Protein AF-A0A6J0JK96-F1 (afdb_monomer_lite)

pLDDT: mean 81.34, std 13.62, range [42.09, 96.81]

Secondary structure (DSSP, 8-state):
-HHHHHHHHHHHHHHHHHGGGS-TTTT--HHHHHSPPPPHHHHH--GGG----SSHHHHHHHHHHHHHHHHHHHHHHHHHHHHHHHTT-HHHHHHHHHHS-HHHHHHHHHHHHTHHHH-HHHHHHHHHHHHS--

Organism: Raphanus sativus (NCBI:txid3726)

Sequence (134 aa):
MQNSEKRTVSSRARILLSLLKANPFRKLTTDDVNANPPPFSVFCGGTEIYSFPASESDATERIQENVRHFIGNYISVFVVFFLISLYKQPIAFLTLLASFPVKDYLDHSITKRGLDQAYPFIRRLLFFISKAGW

Foldseek 3Di:
DVVVVVVVVVQLVVLVVLVVVADLQPLADPVLQVDDADDVVVVVPDPVPDDRAPHSVSSNVVSNVNCSRHVNVVVVVVVVVVVVVCPVPVPVVVVVCVPPVVVVVVVVVCVVVVVCVVDVVVVVVSVVSVVPDD

Radius of gyration: 23.84 Å; chains: 1; bounding box: 68×34×48 Å

Structure (mmCIF, N/CA/C/O backbone):
data_AF-A0A6J0JK96-F1
#
_entry.id   AF-A0A6J0JK96-F1
#
loop_
_atom_site.group_PDB
_atom_site.id
_atom_site.type_symbol
_atom_site.label_atom_id
_atom_site.label_alt_id
_atom_site.label_comp_id
_atom_site.label_asym_id
_atom_site.label_entity_id
_atom_site.label_seq_id
_atom_site.pdbx_PDB_ins_code
_atom_site.Cartn_x
_atom_site.Cartn_y
_atom_site.Cartn_z
_atom_site.occupancy
_atom_site.B_iso_or_equiv
_atom_site.auth_seq_id
_atom_site.auth_comp_id
_atom_site.auth_asym_id
_atom_site.auth_atom_id
_atom_site.pdbx_PDB_model_num
ATOM 1 N N . MET A 1 1 ? 31.748 -17.182 -18.612 1.00 59.16 1 MET A N 1
ATOM 2 C CA . MET A 1 1 ? 30.372 -17.164 -18.057 1.00 59.16 1 MET A CA 1
ATOM 3 C C . MET A 1 1 ? 30.260 -16.396 -16.738 1.00 59.16 1 MET A C 1
ATOM 5 O O . MET A 1 1 ? 29.492 -15.446 -16.690 1.00 59.16 1 MET A O 1
ATOM 9 N N . GLN A 1 2 ? 31.083 -16.682 -15.723 1.00 61.56 2 GLN A N 1
ATOM 10 C CA . GLN A 1 2 ? 30.997 -16.075 -14.378 1.00 61.56 2 GLN A CA 1
ATOM 11 C C . GLN A 1 2 ? 31.043 -14.526 -14.317 1.00 61.56 2 GLN A C 1
ATOM 13 O O . GLN A 1 2 ? 30.455 -13.914 -13.431 1.00 61.56 2 GLN A O 1
ATOM 18 N N . ASN A 1 3 ? 31.725 -13.864 -15.261 1.00 63.28 3 ASN A N 1
ATOM 19 C CA . ASN A 1 3 ? 31.822 -12.396 -15.302 1.00 63.28 3 ASN A CA 1
ATOM 20 C C . ASN A 1 3 ? 30.559 -11.711 -15.876 1.00 63.28 3 ASN A C 1
ATOM 22 O O . ASN A 1 3 ? 30.319 -10.542 -15.602 1.00 63.28 3 ASN A O 1
ATOM 26 N N . SER A 1 4 ? 29.745 -12.418 -16.670 1.00 64.12 4 SER A N 1
ATOM 27 C CA . SER A 1 4 ? 28.484 -11.886 -17.217 1.00 64.12 4 SER A CA 1
ATOM 28 C C . SER A 1 4 ? 27.376 -11.937 -16.163 1.00 64.12 4 SER A C 1
ATOM 30 O O . SER A 1 4 ? 26.713 -10.935 -15.915 1.00 64.12 4 SER A O 1
ATOM 32 N N . GLU A 1 5 ? 27.285 -13.051 -15.442 1.00 68.75 5 GLU A N 1
ATOM 33 C CA . GLU A 1 5 ? 26.323 -13.265 -14.358 1.00 68.75 5 GLU A CA 1
ATOM 34 C C . GLU A 1 5 ? 26.492 -12.255 -13.210 1.00 68.75 5 GLU A C 1
ATOM 36 O O . GLU A 1 5 ? 25.524 -11.634 -12.770 1.00 68.75 5 GLU A O 1
ATOM 41 N N . LYS A 1 6 ? 27.740 -11.983 -12.796 1.00 66.31 6 LYS A N 1
ATOM 42 C CA . LYS A 1 6 ? 28.049 -10.950 -11.789 1.00 66.31 6 LYS A CA 1
ATOM 43 C C . LYS A 1 6 ? 27.593 -9.548 -12.215 1.00 66.31 6 LYS A C 1
ATOM 45 O O . LYS A 1 6 ? 27.097 -8.789 -11.382 1.00 66.31 6 LYS A O 1
ATOM 50 N N . ARG A 1 7 ? 27.726 -9.198 -13.502 1.00 67.94 7 ARG A N 1
ATOM 51 C CA . ARG A 1 7 ? 27.251 -7.907 -14.036 1.00 67.94 7 ARG A CA 1
ATOM 52 C C . ARG A 1 7 ? 25.726 -7.827 -14.012 1.00 67.94 7 ARG A C 1
ATOM 54 O O . ARG A 1 7 ? 25.190 -6.796 -13.614 1.00 67.94 7 ARG A O 1
ATOM 61 N N . THR A 1 8 ? 25.035 -8.915 -14.351 1.00 81.38 8 THR A N 1
ATOM 62 C CA . THR A 1 8 ? 23.569 -8.987 -14.301 1.00 81.38 8 THR A CA 1
ATOM 63 C C . THR A 1 8 ? 23.051 -8.834 -12.873 1.00 81.38 8 THR A C 1
ATOM 65 O O . THR A 1 8 ? 22.189 -7.991 -12.635 1.00 81.38 8 THR A O 1
ATOM 68 N N . VAL A 1 9 ? 23.615 -9.550 -11.896 1.00 84.88 9 VAL A N 1
ATOM 69 C CA . VAL A 1 9 ? 23.212 -9.420 -10.483 1.00 84.88 9 VAL A CA 1
ATOM 70 C C . VAL A 1 9 ? 23.442 -7.999 -9.966 1.00 84.88 9 VAL A C 1
ATOM 72 O O . VAL A 1 9 ? 22.540 -7.412 -9.373 1.00 84.88 9 VAL A O 1
ATOM 75 N N . SER A 1 10 ? 24.606 -7.406 -10.252 1.00 87.50 10 SER A N 1
ATOM 76 C CA . SER A 1 10 ? 24.903 -6.021 -9.864 1.00 87.50 10 SER A CA 1
ATOM 77 C C . SER A 1 10 ? 23.921 -5.021 -10.487 1.00 87.50 10 SER A C 1
ATOM 79 O O . SER A 1 10 ? 23.449 -4.119 -9.798 1.00 87.50 10 SER A O 1
ATOM 81 N N . SER A 1 11 ? 23.557 -5.201 -11.762 1.00 88.50 11 SER A N 1
ATOM 82 C CA . SER A 1 11 ? 22.576 -4.338 -12.432 1.00 88.50 11 SER A CA 1
ATOM 83 C C . SER A 1 11 ? 21.173 -4.463 -11.832 1.00 88.50 11 SER A C 1
ATOM 85 O O . SER A 1 11 ? 20.541 -3.452 -11.543 1.00 88.50 11 SER A O 1
ATOM 87 N N . ARG A 1 12 ? 20.716 -5.687 -11.540 1.00 92.00 12 ARG A N 1
ATOM 88 C CA . ARG A 1 12 ? 19.419 -5.928 -10.895 1.00 92.00 12 ARG A CA 1
ATOM 89 C C . ARG A 1 12 ? 19.374 -5.351 -9.485 1.00 92.00 12 ARG A C 1
ATOM 91 O O . ARG A 1 12 ? 18.377 -4.748 -9.111 1.00 92.00 12 ARG A O 1
ATOM 98 N N . ALA A 1 13 ? 20.462 -5.478 -8.727 1.00 93.12 13 ALA A N 1
ATOM 99 C CA . ALA A 1 13 ? 20.574 -4.885 -7.399 1.00 93.12 13 ALA A CA 1
ATOM 100 C C . ALA A 1 13 ? 20.489 -3.351 -7.445 1.00 93.12 13 ALA A C 1
ATOM 102 O O . ALA A 1 13 ? 19.816 -2.762 -6.605 1.00 93.12 13 ALA A O 1
ATOM 103 N N . ARG A 1 14 ? 21.110 -2.701 -8.442 1.00 93.06 14 ARG A N 1
ATOM 104 C CA . ARG A 1 14 ? 20.970 -1.248 -8.649 1.00 93.06 14 ARG A CA 1
ATOM 105 C C . ARG A 1 14 ? 19.531 -0.850 -8.954 1.00 93.06 14 ARG A C 1
ATOM 107 O O . ARG A 1 14 ? 19.040 0.084 -8.332 1.00 93.06 14 ARG A O 1
ATOM 114 N N . ILE A 1 15 ? 18.849 -1.607 -9.816 1.00 95.06 15 ILE A N 1
ATOM 115 C CA . ILE A 1 15 ? 17.429 -1.387 -10.119 1.00 95.06 15 ILE A CA 1
ATOM 116 C C . ILE A 1 15 ? 16.563 -1.523 -8.864 1.00 95.06 15 ILE A C 1
ATOM 118 O O . ILE A 1 15 ? 15.698 -0.695 -8.628 1.00 95.06 15 ILE A O 1
ATOM 122 N N . LEU A 1 16 ? 16.803 -2.526 -8.019 1.00 92.44 16 LEU A N 1
ATOM 123 C CA . LEU A 1 16 ? 16.061 -2.652 -6.761 1.00 92.44 16 LEU A CA 1
ATOM 124 C C . LEU A 1 16 ? 16.380 -1.507 -5.791 1.00 92.44 16 LEU A C 1
ATOM 126 O O . LEU A 1 16 ? 15.486 -0.986 -5.130 1.00 92.44 16 LEU A O 1
ATOM 130 N N . LEU A 1 17 ? 17.643 -1.085 -5.723 1.00 93.12 17 LEU A N 1
ATOM 131 C CA . LEU A 1 17 ? 18.073 -0.000 -4.847 1.00 93.12 17 LEU A CA 1
ATOM 132 C C . LEU A 1 17 ? 17.513 1.360 -5.287 1.00 93.12 17 LEU A C 1
ATOM 134 O O . LEU A 1 17 ? 17.218 2.199 -4.434 1.00 93.12 17 LEU A O 1
ATOM 138 N N . SER A 1 18 ? 17.330 1.586 -6.592 1.00 92.12 18 SER A N 1
ATOM 139 C CA . SER A 1 18 ? 16.743 2.827 -7.109 1.00 92.12 18 SER A CA 1
ATOM 140 C C . SER A 1 18 ? 15.301 3.019 -6.631 1.00 92.12 18 SER A C 1
ATOM 142 O O . SER A 1 18 ? 14.872 4.156 -6.433 1.00 92.12 18 SER A O 1
ATOM 144 N N . LEU A 1 19 ? 14.578 1.927 -6.352 1.00 93.00 19 LEU A N 1
ATOM 145 C CA . LEU A 1 19 ? 13.209 1.968 -5.833 1.00 93.00 19 LEU A CA 1
ATOM 146 C C . LEU A 1 19 ? 13.112 2.603 -4.445 1.00 93.00 19 LEU A C 1
ATOM 148 O O . LEU A 1 19 ? 12.090 3.205 -4.139 1.00 93.00 19 LEU A O 1
ATOM 152 N N . LEU A 1 20 ? 14.173 2.551 -3.630 1.00 91.44 20 LEU A N 1
ATOM 153 C CA . LEU A 1 20 ? 14.185 3.224 -2.323 1.00 91.44 20 LEU A CA 1
ATOM 154 C C . LEU A 1 20 ? 14.107 4.752 -2.446 1.00 91.44 20 LEU A C 1
ATOM 156 O O . LEU A 1 20 ? 13.706 5.426 -1.503 1.00 91.44 20 LEU A O 1
ATOM 160 N N . LYS A 1 21 ? 14.511 5.304 -3.595 1.00 91.44 21 LYS A N 1
ATOM 161 C CA . LYS A 1 21 ? 14.428 6.741 -3.894 1.00 91.44 21 LYS A CA 1
ATOM 162 C C . LYS A 1 21 ? 13.166 7.102 -4.677 1.00 91.44 21 LYS A C 1
ATOM 164 O O . LYS A 1 21 ? 12.862 8.284 -4.830 1.00 91.44 21 LYS A O 1
ATOM 169 N N . ALA A 1 22 ? 12.457 6.111 -5.210 1.00 91.38 22 ALA A N 1
ATOM 170 C CA . ALA A 1 22 ? 11.252 6.333 -5.986 1.00 91.38 22 ALA A CA 1
ATOM 171 C C . ALA A 1 22 ? 10.082 6.678 -5.057 1.00 91.38 22 ALA A C 1
ATOM 173 O O . ALA A 1 22 ? 9.871 6.022 -4.043 1.00 91.38 22 ALA A O 1
ATOM 174 N N . ASN A 1 23 ? 9.283 7.682 -5.429 1.00 93.69 23 ASN A N 1
ATOM 175 C CA . ASN A 1 23 ? 7.991 7.911 -4.787 1.00 93.69 23 ASN A CA 1
ATOM 176 C C . ASN A 1 23 ? 6.941 6.985 -5.435 1.00 93.69 23 ASN A C 1
ATOM 178 O O . ASN A 1 23 ? 6.584 7.221 -6.600 1.00 93.69 23 ASN A O 1
ATOM 182 N N . PRO A 1 24 ? 6.432 5.964 -4.720 1.00 93.25 24 PRO A N 1
ATOM 183 C CA . PRO A 1 24 ? 5.459 5.023 -5.266 1.00 93.25 24 PRO A CA 1
ATOM 184 C C . PRO A 1 24 ? 4.069 5.648 -5.460 1.00 93.25 24 PRO A C 1
ATOM 186 O O . PRO A 1 24 ? 3.299 5.178 -6.288 1.00 93.25 24 PRO A O 1
ATOM 189 N N . PHE A 1 25 ? 3.758 6.743 -4.762 1.00 94.81 25 PHE A N 1
ATOM 190 C CA . PHE A 1 25 ? 2.445 7.397 -4.791 1.00 94.81 25 PHE A CA 1
ATOM 191 C C . PHE A 1 25 ? 2.355 8.537 -5.809 1.00 94.81 25 PHE A C 1
ATOM 193 O O . PHE A 1 25 ? 1.352 9.236 -5.871 1.00 94.81 25 PHE A O 1
ATOM 200 N N . ARG A 1 26 ? 3.396 8.754 -6.623 1.00 94.44 26 ARG A N 1
ATOM 201 C CA . ARG A 1 26 ? 3.484 9.919 -7.518 1.00 94.44 26 ARG A CA 1
ATOM 202 C C . ARG A 1 26 ? 2.327 10.027 -8.521 1.00 94.44 26 ARG A C 1
ATOM 204 O O . ARG A 1 26 ? 1.968 11.141 -8.883 1.00 94.44 26 ARG A O 1
ATOM 211 N N . LYS A 1 27 ? 1.792 8.895 -8.994 1.00 93.12 27 LYS A N 1
ATOM 212 C CA . LYS A 1 27 ? 0.664 8.832 -9.944 1.00 93.12 27 LYS A CA 1
ATOM 213 C C . LYS A 1 27 ? -0.697 8.645 -9.252 1.00 93.12 27 LYS A C 1
ATOM 215 O O . LYS A 1 27 ? -1.698 8.525 -9.945 1.00 93.12 27 LYS A O 1
ATOM 220 N N . LEU A 1 28 ? -0.732 8.563 -7.920 1.00 94.88 28 LEU A N 1
ATOM 221 C CA . LEU A 1 28 ? -1.952 8.253 -7.182 1.00 94.88 28 LEU A CA 1
ATOM 222 C C . LEU A 1 28 ? -2.856 9.487 -7.101 1.00 94.88 28 LEU A C 1
ATOM 224 O O . LEU A 1 28 ? -2.420 10.549 -6.655 1.00 94.88 28 LEU A O 1
ATOM 228 N N . THR A 1 29 ? -4.115 9.329 -7.497 1.00 94.62 29 THR A N 1
ATOM 229 C CA . THR A 1 29 ? -5.143 10.372 -7.406 1.00 94.62 29 THR A CA 1
ATOM 230 C C . THR A 1 29 ? -6.233 9.990 -6.406 1.00 94.62 29 THR A C 1
ATOM 232 O O . THR A 1 29 ? -6.322 8.848 -5.955 1.00 94.62 29 THR A O 1
ATOM 235 N N . THR A 1 30 ? -7.091 10.947 -6.048 1.00 94.00 30 THR A N 1
ATOM 236 C CA . THR A 1 30 ? -8.264 10.686 -5.199 1.00 94.00 30 THR A CA 1
ATOM 237 C C . THR A 1 30 ? -9.278 9.770 -5.875 1.00 94.00 30 THR A C 1
ATOM 239 O O . THR A 1 30 ? -9.945 8.997 -5.193 1.00 94.00 30 THR A O 1
ATOM 242 N N . ASP A 1 31 ? -9.373 9.819 -7.202 1.00 95.75 31 ASP A N 1
ATOM 243 C CA . ASP A 1 31 ? -10.299 8.979 -7.960 1.00 95.75 31 ASP A CA 1
ATOM 244 C C . ASP A 1 31 ? -9.880 7.508 -7.893 1.00 95.75 31 ASP A C 1
ATOM 246 O O . ASP A 1 31 ? -10.729 6.639 -7.713 1.00 95.75 31 ASP A O 1
ATOM 250 N N . ASP A 1 32 ? -8.572 7.230 -7.921 1.00 93.75 32 ASP A N 1
ATOM 251 C CA . ASP A 1 32 ? -8.039 5.870 -7.763 1.00 93.75 32 ASP A CA 1
ATOM 252 C C . ASP A 1 32 ? -8.348 5.287 -6.373 1.00 93.75 32 ASP A C 1
ATOM 254 O O . ASP A 1 32 ? -8.604 4.092 -6.240 1.00 93.75 32 ASP A O 1
ATOM 258 N N . VAL A 1 33 ? -8.347 6.125 -5.329 1.00 92.25 33 VAL A N 1
ATOM 259 C CA . VAL A 1 33 ? -8.672 5.707 -3.952 1.00 92.25 33 VAL A CA 1
ATOM 260 C C . VAL A 1 33 ? -10.165 5.412 -3.793 1.00 92.25 33 VAL A C 1
ATOM 262 O O . VAL A 1 33 ? -10.533 4.507 -3.047 1.00 92.25 33 VAL A O 1
ATOM 265 N N . ASN A 1 34 ? -11.017 6.160 -4.496 1.00 92.94 34 ASN A N 1
ATOM 266 C CA . ASN A 1 34 ? -12.470 5.986 -4.463 1.00 92.94 34 ASN A CA 1
ATOM 267 C C . ASN A 1 34 ? -12.976 4.915 -5.443 1.00 92.94 34 ASN A C 1
ATOM 269 O O . ASN A 1 34 ? -14.153 4.549 -5.401 1.00 92.94 34 ASN A O 1
ATOM 273 N N . ALA A 1 35 ? -12.118 4.424 -6.338 1.00 92.56 35 ALA A N 1
ATOM 274 C CA . ALA A 1 35 ? -12.463 3.378 -7.283 1.00 92.56 35 ALA A CA 1
ATOM 275 C C . ALA A 1 35 ? -12.672 2.027 -6.581 1.00 92.56 35 ALA A C 1
ATOM 277 O O . ALA A 1 35 ? -12.054 1.714 -5.561 1.00 92.56 35 ALA A O 1
ATOM 278 N N . ASN A 1 36 ? -13.524 1.183 -7.169 1.00 93.75 36 ASN A N 1
ATOM 279 C CA . ASN A 1 36 ? -13.682 -0.188 -6.695 1.00 93.75 36 ASN A CA 1
ATOM 280 C C . ASN A 1 36 ? -12.370 -0.962 -6.910 1.00 93.75 36 ASN A C 1
ATOM 282 O O . ASN A 1 36 ? -11.885 -1.007 -8.046 1.00 93.75 36 ASN A O 1
ATOM 286 N N . PRO A 1 37 ? -11.801 -1.590 -5.865 1.00 93.44 37 PRO A N 1
ATOM 287 C CA . PRO A 1 37 ? -10.561 -2.331 -6.013 1.00 93.44 37 PRO A CA 1
ATOM 288 C C . PRO A 1 37 ? -10.759 -3.548 -6.929 1.00 93.44 37 PRO A C 1
ATOM 290 O O . PRO A 1 37 ? -11.819 -4.184 -6.892 1.00 93.44 37 PRO A O 1
ATOM 293 N N . PRO A 1 38 ? -9.734 -3.926 -7.717 1.00 94.00 38 PRO A N 1
ATOM 294 C CA . PRO A 1 38 ? -9.741 -5.191 -8.440 1.00 94.00 38 PRO A CA 1
ATOM 295 C C . PRO A 1 38 ? -9.957 -6.382 -7.492 1.00 94.00 38 PRO A C 1
ATOM 297 O O . PRO A 1 38 ? -9.576 -6.290 -6.318 1.00 94.00 38 PRO A O 1
ATOM 300 N N . PRO A 1 39 ? -10.494 -7.518 -7.981 1.00 94.81 39 PRO A N 1
ATOM 301 C CA . PRO A 1 39 ? -10.683 -8.713 -7.166 1.00 94.81 39 PRO A CA 1
ATOM 302 C C . PRO A 1 39 ? -9.397 -9.140 -6.454 1.00 94.81 39 PRO A C 1
ATOM 304 O O . PRO A 1 39 ? -8.316 -9.144 -7.045 1.00 94.81 39 PRO A O 1
ATOM 307 N N . PHE A 1 40 ? -9.523 -9.577 -5.200 1.00 92.81 40 PHE A N 1
ATOM 308 C CA . PHE A 1 40 ? -8.368 -9.944 -4.378 1.00 92.81 40 PHE A CA 1
ATOM 309 C C . PHE A 1 40 ? -7.539 -11.092 -4.982 1.00 92.81 40 PHE A C 1
ATOM 311 O O . PHE A 1 40 ? -6.322 -11.122 -4.834 1.00 92.81 40 PHE A O 1
ATOM 318 N N . SER A 1 41 ? -8.170 -11.999 -5.737 1.00 91.44 41 SER A N 1
ATOM 319 C CA . SER A 1 41 ? -7.475 -13.063 -6.473 1.00 91.44 41 SER A CA 1
ATOM 320 C C . SER A 1 41 ? -6.491 -12.524 -7.515 1.00 91.44 41 SER A C 1
ATOM 322 O O . SER A 1 41 ? -5.430 -13.105 -7.708 1.00 91.44 41 SER A O 1
ATOM 324 N N . VAL A 1 42 ? -6.816 -11.399 -8.158 1.00 91.50 42 VAL A N 1
ATOM 325 C CA . VAL A 1 42 ? -5.930 -10.722 -9.117 1.00 91.50 42 VAL A CA 1
ATOM 326 C C . VAL A 1 42 ? -4.801 -10.004 -8.379 1.00 91.50 42 VAL A C 1
ATOM 328 O O . VAL A 1 42 ? -3.665 -10.023 -8.839 1.00 91.50 42 VAL A O 1
ATOM 331 N N . PHE A 1 43 ? -5.095 -9.424 -7.212 1.00 92.19 43 PHE A N 1
ATOM 332 C CA . PHE A 1 43 ? -4.100 -8.764 -6.363 1.00 92.19 43 PHE A CA 1
ATOM 333 C C . PHE A 1 43 ? -3.045 -9.733 -5.809 1.00 92.19 43 PHE A C 1
ATOM 335 O O . PHE A 1 43 ? -1.864 -9.395 -5.769 1.00 92.19 43 PHE A O 1
ATOM 342 N N . CYS A 1 44 ? -3.445 -10.948 -5.417 1.00 88.56 44 CYS A N 1
ATOM 343 C CA . CYS A 1 44 ? -2.499 -11.995 -5.021 1.00 88.56 44 CYS A CA 1
ATOM 344 C C . CYS A 1 44 ? -1.581 -12.425 -6.175 1.00 88.56 44 CYS A C 1
ATOM 346 O O . CYS A 1 44 ? -0.446 -12.830 -5.923 1.00 88.56 44 CYS A O 1
ATOM 348 N N . GLY A 1 45 ? -2.057 -12.290 -7.416 1.00 85.38 45 GLY A N 1
ATOM 349 C CA . GLY A 1 45 ? -1.295 -12.559 -8.628 1.00 85.38 45 GLY A CA 1
ATOM 350 C C . GLY A 1 45 ? -0.810 -14.006 -8.751 1.00 85.38 45 GLY A C 1
ATOM 351 O O . GLY A 1 45 ? -1.245 -14.906 -8.032 1.00 85.38 45 GLY A O 1
ATOM 352 N N . GLY A 1 46 ? 0.120 -14.203 -9.682 1.00 78.62 46 GLY A N 1
ATOM 353 C CA . GLY A 1 46 ? 0.826 -15.459 -9.914 1.00 78.62 46 GLY A CA 1
ATOM 354 C C . GLY A 1 46 ? 2.261 -15.197 -10.374 1.00 78.62 46 GLY A C 1
ATOM 355 O O . GLY A 1 46 ? 2.616 -14.080 -10.760 1.00 78.62 46 GLY A O 1
ATOM 356 N N . THR A 1 47 ? 3.133 -16.198 -10.286 1.00 79.69 47 THR A N 1
ATOM 357 C CA . THR A 1 47 ? 4.548 -16.038 -10.671 1.00 79.69 47 THR A CA 1
ATOM 358 C C . THR A 1 47 ? 4.733 -16.007 -12.187 1.00 79.69 47 THR A C 1
ATOM 360 O O . THR A 1 47 ? 5.712 -15.453 -12.682 1.00 79.69 47 THR A O 1
ATOM 363 N N . GLU A 1 48 ? 3.767 -16.543 -12.926 1.00 83.50 48 GLU A N 1
ATOM 364 C CA . GLU A 1 48 ? 3.731 -16.634 -14.381 1.00 83.50 48 GLU A CA 1
ATOM 365 C C . GLU A 1 48 ? 3.548 -15.283 -15.088 1.00 83.50 48 GLU A C 1
ATOM 367 O O . GLU A 1 48 ? 3.971 -15.130 -16.231 1.00 83.50 48 GLU A O 1
ATOM 372 N N . ILE A 1 49 ? 2.974 -14.286 -14.407 1.00 80.75 49 ILE A N 1
ATOM 373 C CA . ILE A 1 49 ? 2.799 -12.921 -14.933 1.00 80.75 49 ILE A CA 1
ATOM 374 C C . ILE A 1 49 ? 3.973 -11.993 -14.587 1.00 80.75 49 ILE A C 1
ATOM 376 O O . ILE A 1 49 ? 4.014 -10.838 -15.018 1.00 80.75 49 ILE A O 1
ATOM 380 N N . TYR A 1 50 ? 4.944 -12.474 -13.807 1.00 84.25 50 TYR A N 1
ATOM 381 C CA . TYR A 1 50 ? 6.056 -11.652 -13.356 1.00 84.25 50 TYR A CA 1
ATOM 382 C C . TYR A 1 50 ? 7.137 -11.511 -14.433 1.00 84.25 50 TYR A C 1
ATOM 384 O O . TYR A 1 50 ? 7.667 -12.489 -14.959 1.00 84.25 50 TYR A O 1
ATOM 392 N N . SER A 1 51 ? 7.552 -10.271 -14.691 1.00 90.31 51 SER A N 1
ATOM 393 C CA . SER A 1 51 ? 8.758 -9.966 -15.462 1.00 90.31 51 SER A CA 1
ATOM 394 C C . SER A 1 51 ? 9.642 -8.990 -14.692 1.00 90.31 51 SER A C 1
ATOM 396 O O . SER A 1 51 ? 9.155 -8.028 -14.094 1.00 90.31 51 SER A O 1
ATOM 398 N N . PHE A 1 52 ? 10.956 -9.228 -14.705 1.00 91.62 52 PHE A N 1
ATOM 399 C CA . PHE A 1 52 ? 11.904 -8.322 -14.060 1.00 91.62 52 PHE A CA 1
ATOM 400 C C . PHE A 1 52 ? 12.044 -7.029 -14.890 1.00 91.62 52 PHE A C 1
ATOM 402 O O . PHE A 1 52 ? 12.145 -7.126 -16.116 1.00 91.62 52 PHE A O 1
ATOM 409 N N . PRO A 1 53 ? 12.063 -5.839 -14.263 1.00 92.81 53 PRO A N 1
ATOM 410 C CA . PRO A 1 53 ? 12.168 -4.566 -14.975 1.00 92.81 53 PRO A CA 1
ATOM 411 C C . PRO A 1 53 ? 13.472 -4.430 -15.768 1.00 92.81 53 PRO A C 1
ATOM 413 O O . PRO A 1 53 ? 14.539 -4.864 -15.328 1.00 92.81 53 PRO A O 1
ATOM 416 N N . ALA A 1 54 ? 13.391 -3.785 -16.931 1.00 92.25 54 ALA A N 1
ATOM 417 C CA . ALA A 1 54 ? 14.531 -3.592 -17.826 1.00 92.25 54 ALA A CA 1
ATOM 418 C C . ALA A 1 54 ? 15.470 -2.460 -17.369 1.00 92.25 54 ALA A C 1
ATOM 420 O O . ALA A 1 54 ? 16.658 -2.470 -17.693 1.00 92.25 54 ALA A O 1
ATOM 421 N N . SER A 1 55 ? 14.952 -1.488 -16.614 1.00 93.75 55 SER A N 1
ATOM 422 C CA . SER A 1 55 ? 15.693 -0.318 -16.135 1.00 93.75 55 SER A CA 1
ATOM 423 C C . SER A 1 55 ? 15.140 0.215 -14.808 1.00 93.75 55 SER A C 1
ATOM 425 O O . SER A 1 55 ? 14.071 -0.186 -14.348 1.00 93.75 55 SER A O 1
ATOM 427 N N . GLU A 1 56 ? 15.859 1.160 -14.197 1.00 93.88 56 GLU A N 1
ATOM 428 C CA . GLU A 1 56 ? 15.419 1.871 -12.985 1.00 93.88 56 GLU A CA 1
ATOM 429 C C . GLU A 1 56 ? 14.124 2.674 -13.213 1.00 93.88 56 GLU A C 1
ATOM 431 O O . GLU A 1 56 ? 13.250 2.726 -12.341 1.00 93.88 56 GLU A O 1
ATOM 436 N N . SER A 1 57 ? 13.982 3.285 -14.397 1.00 93.69 57 SER A N 1
ATOM 437 C CA . SER A 1 57 ? 12.786 4.044 -14.777 1.00 93.69 57 SER A CA 1
ATOM 438 C C . SER A 1 57 ? 11.581 3.128 -14.989 1.00 93.69 57 SER A C 1
ATOM 440 O O . SER A 1 57 ? 10.512 3.420 -14.462 1.00 93.69 57 SER A O 1
ATOM 442 N N . ASP A 1 58 ? 11.775 1.995 -15.672 1.00 94.88 58 ASP A N 1
ATOM 443 C CA . ASP A 1 58 ? 10.747 0.964 -15.869 1.00 94.88 58 ASP A CA 1
ATOM 444 C C . ASP A 1 58 ? 10.290 0.385 -14.520 1.00 94.88 58 ASP A C 1
ATOM 446 O O . ASP A 1 58 ? 9.098 0.298 -14.241 1.00 94.88 58 ASP A O 1
ATOM 450 N N . ALA A 1 59 ? 11.225 0.088 -13.612 1.00 94.94 59 ALA A N 1
ATOM 451 C CA . ALA A 1 59 ? 10.892 -0.372 -12.264 1.00 94.94 59 ALA A CA 1
ATOM 452 C C . ALA A 1 59 ? 10.040 0.649 -11.488 1.00 94.94 59 ALA A C 1
ATOM 454 O O . ALA A 1 59 ? 9.058 0.283 -10.841 1.00 94.94 59 ALA A O 1
ATOM 455 N N . THR A 1 60 ? 10.392 1.934 -11.581 1.00 95.06 60 THR A N 1
ATOM 456 C CA . THR A 1 60 ? 9.657 3.021 -10.917 1.00 95.06 60 THR A CA 1
ATOM 457 C C . THR A 1 60 ? 8.245 3.171 -11.476 1.00 95.06 60 THR A C 1
ATOM 459 O O . THR A 1 60 ? 7.286 3.277 -10.711 1.00 95.06 60 THR A O 1
ATOM 462 N N . GLU A 1 61 ? 8.104 3.154 -12.800 1.00 95.12 61 GLU A N 1
ATOM 463 C CA . GLU A 1 61 ? 6.808 3.254 -13.465 1.00 95.12 61 GLU A CA 1
ATOM 464 C C . GLU A 1 61 ? 5.898 2.074 -13.113 1.00 95.12 61 GLU A C 1
ATOM 466 O O . GLU A 1 61 ? 4.738 2.283 -12.755 1.00 95.12 61 GLU A O 1
ATOM 471 N N . ARG A 1 62 ? 6.442 0.852 -13.120 1.00 93.88 62 ARG A N 1
ATOM 472 C CA . ARG A 1 62 ? 5.707 -0.357 -12.729 1.00 93.88 62 ARG A CA 1
ATOM 473 C C . ARG A 1 62 ? 5.200 -0.290 -11.296 1.00 93.88 62 ARG A C 1
ATOM 475 O O . ARG A 1 62 ? 4.083 -0.727 -11.039 1.00 93.88 62 ARG A O 1
ATOM 482 N N . ILE A 1 63 ? 5.986 0.232 -10.356 1.00 94.81 63 ILE A N 1
ATOM 483 C CA . ILE A 1 63 ? 5.537 0.371 -8.963 1.00 94.81 63 ILE A CA 1
ATOM 484 C C . ILE A 1 63 ? 4.438 1.415 -8.847 1.00 94.81 63 ILE A C 1
ATOM 486 O O . ILE A 1 63 ? 3.437 1.157 -8.187 1.00 94.81 63 ILE A O 1
ATOM 490 N N . GLN A 1 64 ? 4.600 2.568 -9.495 1.00 95.94 64 GLN A N 1
ATOM 491 C CA . GLN A 1 64 ? 3.592 3.626 -9.457 1.00 95.94 64 GLN A CA 1
ATOM 492 C C . GLN A 1 64 ? 2.261 3.151 -10.035 1.00 95.94 64 GLN A C 1
ATOM 494 O O . GLN A 1 64 ? 1.215 3.422 -9.453 1.00 95.94 64 GLN A O 1
ATOM 499 N N . GLU A 1 65 ? 2.299 2.404 -11.138 1.00 94.88 65 GLU A N 1
ATOM 500 C CA . GLU A 1 65 ? 1.092 1.853 -11.746 1.00 94.88 65 GLU A CA 1
ATOM 501 C C . GLU A 1 65 ? 0.466 0.743 -10.890 1.00 94.88 65 GLU A C 1
ATOM 503 O O . GLU A 1 65 ? -0.744 0.750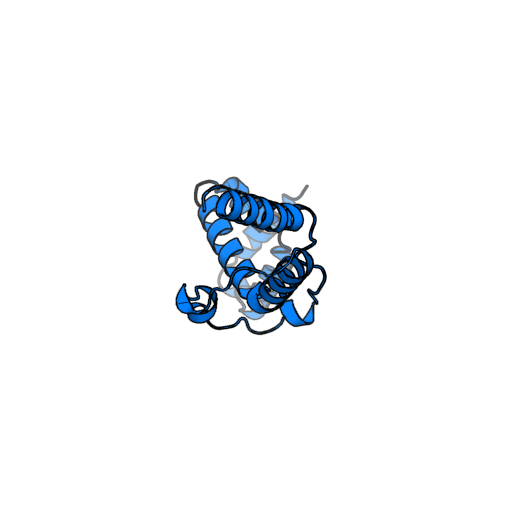 -10.687 1.00 94.88 65 GLU A O 1
ATOM 508 N N . ASN A 1 66 ? 1.270 -0.155 -10.306 1.00 94.12 66 ASN A N 1
ATOM 509 C CA . ASN A 1 66 ? 0.762 -1.175 -9.378 1.00 94.12 66 ASN A CA 1
ATOM 510 C C . ASN A 1 66 ? 0.104 -0.552 -8.143 1.00 94.12 66 ASN A C 1
ATOM 512 O O . ASN A 1 66 ? -0.984 -0.964 -7.746 1.00 94.12 66 ASN A O 1
ATOM 516 N N . VAL A 1 67 ? 0.743 0.452 -7.538 1.00 95.81 67 VAL A N 1
ATOM 517 C CA . VAL A 1 67 ? 0.195 1.149 -6.370 1.00 95.81 67 VAL A CA 1
ATOM 518 C C . VAL A 1 67 ? -1.093 1.868 -6.730 1.00 95.81 67 VAL A C 1
ATOM 520 O O . VAL A 1 67 ? -2.066 1.736 -5.996 1.00 95.81 67 VAL A O 1
ATOM 523 N N . ARG A 1 68 ? -1.134 2.563 -7.870 1.00 96.31 68 ARG A N 1
ATOM 524 C CA . ARG A 1 68 ? -2.347 3.219 -8.367 1.00 96.31 68 ARG A CA 1
ATOM 525 C C . ARG A 1 68 ? -3.484 2.217 -8.581 1.00 96.31 68 ARG A C 1
ATOM 527 O O . ARG A 1 68 ? -4.586 2.432 -8.093 1.00 96.31 68 ARG A O 1
ATOM 534 N N . HIS A 1 69 ? -3.205 1.106 -9.258 1.00 94.75 69 HIS A N 1
ATOM 535 C CA . HIS A 1 69 ? -4.214 0.111 -9.617 1.00 94.75 69 HIS A CA 1
ATOM 536 C C . HIS A 1 69 ? -4.756 -0.672 -8.410 1.00 94.75 69 HIS A C 1
ATOM 538 O O . HIS A 1 69 ? -5.935 -1.020 -8.371 1.00 94.75 69 HIS A O 1
ATOM 544 N N . PHE A 1 70 ? -3.912 -0.941 -7.409 1.00 95.88 70 PHE A N 1
ATOM 545 C CA . PHE A 1 70 ? -4.258 -1.792 -6.269 1.00 95.88 70 PHE A CA 1
ATOM 546 C C . PHE A 1 70 ? -4.364 -1.049 -4.931 1.00 95.88 70 PHE A C 1
ATOM 548 O O . PHE A 1 70 ? -4.407 -1.698 -3.884 1.00 95.88 70 PHE A O 1
ATOM 555 N N . ILE A 1 71 ? -4.449 0.286 -4.922 1.00 96.81 71 ILE A N 1
ATOM 556 C CA . ILE A 1 71 ? -4.469 1.078 -3.680 1.00 96.81 71 ILE A CA 1
ATOM 557 C C . ILE A 1 71 ? -5.556 0.621 -2.697 1.00 96.81 71 ILE A C 1
ATOM 559 O O . ILE A 1 71 ? -5.269 0.437 -1.515 1.00 96.81 71 ILE A O 1
ATOM 563 N N . GLY A 1 72 ? -6.771 0.334 -3.175 1.00 95.25 72 GLY A N 1
ATOM 564 C CA . GLY A 1 72 ? -7.861 -0.151 -2.323 1.00 95.25 72 GLY A CA 1
ATOM 565 C C . GLY A 1 72 ? -7.576 -1.520 -1.689 1.00 95.25 72 GLY A C 1
ATOM 566 O O . GLY A 1 72 ? -7.924 -1.753 -0.529 1.00 95.25 72 GLY A O 1
ATOM 567 N N . ASN A 1 73 ? -6.867 -2.408 -2.396 1.00 96.38 73 ASN A N 1
ATOM 568 C CA . ASN A 1 73 ? -6.432 -3.697 -1.848 1.00 96.38 73 ASN A CA 1
ATOM 569 C C . ASN A 1 73 ? -5.336 -3.509 -0.789 1.00 96.38 73 ASN A C 1
ATOM 571 O O . ASN A 1 73 ? -5.416 -4.107 0.284 1.00 96.38 73 ASN A O 1
ATOM 575 N N . TYR A 1 74 ? -4.360 -2.627 -1.036 1.00 96.06 74 TYR A N 1
ATOM 576 C CA . TYR A 1 74 ? -3.332 -2.287 -0.047 1.00 96.06 74 TYR A CA 1
ATOM 577 C C . TYR A 1 74 ? -3.929 -1.680 1.226 1.00 96.06 74 TYR A C 1
ATOM 579 O O . TYR A 1 74 ? -3.561 -2.100 2.322 1.00 96.06 74 TYR A O 1
ATOM 587 N N . ILE A 1 75 ? -4.882 -0.748 1.097 1.00 95.25 75 ILE A N 1
ATOM 588 C CA . ILE A 1 75 ? -5.615 -0.175 2.236 1.00 95.25 75 ILE A CA 1
ATOM 589 C C . ILE A 1 75 ? -6.341 -1.281 3.009 1.00 95.25 75 ILE A C 1
ATOM 591 O O . ILE A 1 75 ? -6.228 -1.346 4.231 1.00 95.25 75 ILE A O 1
ATOM 595 N N . SER A 1 76 ? -7.038 -2.183 2.313 1.00 93.19 76 SER A N 1
ATOM 596 C CA . SER A 1 76 ? -7.769 -3.288 2.948 1.00 93.19 76 SER A CA 1
ATOM 597 C C . SER A 1 76 ? -6.841 -4.194 3.762 1.00 93.19 76 SER A C 1
ATOM 599 O O . SER A 1 76 ? -7.109 -4.480 4.928 1.00 93.19 76 SER A O 1
ATOM 601 N N . VAL A 1 77 ? -5.709 -4.597 3.178 1.00 95.50 77 VAL A N 1
ATOM 602 C CA . VAL A 1 77 ? -4.694 -5.416 3.856 1.00 95.50 77 VAL A CA 1
ATOM 603 C C . VAL A 1 77 ? -4.097 -4.673 5.050 1.00 95.50 77 VAL A C 1
ATOM 605 O O . VAL A 1 77 ? -3.986 -5.250 6.132 1.00 95.50 77 VAL A O 1
ATOM 608 N N . PHE A 1 78 ? -3.768 -3.390 4.886 1.00 93.94 78 PHE A N 1
ATOM 609 C CA . PHE A 1 78 ? -3.265 -2.550 5.969 1.00 93.94 78 PHE A CA 1
ATOM 610 C C . PHE A 1 78 ? -4.250 -2.492 7.139 1.00 93.94 78 PHE A C 1
ATOM 612 O O . PHE A 1 78 ? -3.848 -2.742 8.271 1.00 93.94 78 PHE A O 1
ATOM 619 N N . VAL A 1 79 ? -5.5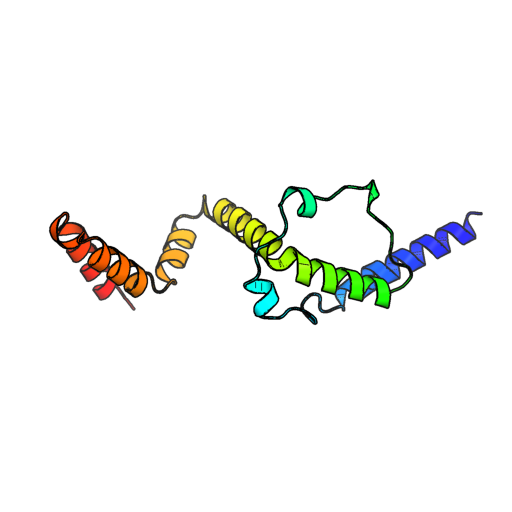37 -2.241 6.878 1.00 89.56 79 VAL A N 1
ATOM 620 C CA . VAL A 1 79 ? -6.582 -2.202 7.912 1.00 89.56 79 VAL A CA 1
ATOM 621 C C . VAL A 1 79 ? -6.697 -3.545 8.629 1.00 89.56 79 VAL A C 1
ATOM 623 O O . VAL A 1 79 ? -6.753 -3.569 9.855 1.00 89.56 79 VAL A O 1
ATOM 626 N N . VAL A 1 80 ? -6.679 -4.668 7.908 1.00 90.06 80 VAL A N 1
ATOM 627 C CA . VAL A 1 80 ? -6.735 -6.004 8.525 1.00 90.06 80 VAL A CA 1
ATOM 628 C C . VAL A 1 80 ? -5.530 -6.243 9.437 1.00 90.06 80 VAL A C 1
ATOM 630 O O . VAL A 1 80 ? -5.708 -6.592 10.604 1.00 90.06 80 VAL A O 1
ATOM 633 N N . PHE A 1 81 ? -4.306 -6.013 8.950 1.00 90.62 81 PHE A N 1
ATOM 634 C CA . PHE A 1 81 ? -3.096 -6.164 9.766 1.00 90.62 81 PHE A CA 1
ATOM 635 C C . PHE A 1 81 ? -3.083 -5.218 10.963 1.00 90.62 81 PHE A C 1
ATOM 637 O O . PHE A 1 81 ? -2.663 -5.602 12.057 1.00 90.62 81 PHE A O 1
ATOM 644 N N . PHE A 1 82 ? -3.562 -3.995 10.772 1.00 86.06 82 PHE A N 1
ATOM 645 C CA . PHE A 1 82 ? -3.685 -3.006 11.826 1.00 86.06 82 PHE A CA 1
ATOM 646 C C . PHE A 1 82 ? -4.665 -3.464 12.915 1.00 86.06 82 PHE A C 1
ATOM 648 O O . PHE A 1 82 ? -4.301 -3.487 14.089 1.00 86.06 82 PHE A O 1
ATOM 655 N N . LEU A 1 83 ? -5.859 -3.937 12.544 1.00 85.00 83 LEU A N 1
ATOM 656 C CA . LEU A 1 83 ? -6.843 -4.480 13.487 1.00 85.00 83 LEU A CA 1
ATOM 657 C C . LEU A 1 83 ? -6.316 -5.713 14.236 1.00 85.00 83 LEU A C 1
ATOM 659 O O . LEU A 1 83 ? -6.498 -5.817 15.448 1.00 85.00 83 LEU A O 1
ATOM 663 N N . ILE A 1 84 ? -5.615 -6.620 13.547 1.00 86.62 84 ILE A N 1
ATOM 664 C CA . ILE A 1 84 ? -4.971 -7.786 14.176 1.00 86.62 84 ILE A CA 1
ATOM 665 C C . ILE A 1 84 ? -3.897 -7.339 15.174 1.00 86.62 84 ILE A C 1
ATOM 667 O O . ILE A 1 84 ? -3.821 -7.871 16.280 1.00 86.62 84 ILE A O 1
ATOM 671 N N . SER A 1 85 ? -3.088 -6.339 14.817 1.00 85.00 85 SER A N 1
ATOM 672 C CA . SER A 1 85 ? -2.042 -5.803 15.700 1.00 85.00 85 SER A CA 1
ATOM 673 C C . SER A 1 85 ? -2.633 -5.168 16.964 1.00 85.00 85 SER A C 1
ATOM 675 O O . SER A 1 85 ? -2.053 -5.269 18.045 1.00 85.00 85 SER A O 1
ATOM 677 N N . LEU A 1 86 ? -3.826 -4.577 16.851 1.00 83.25 86 LEU A N 1
ATOM 678 C CA . LEU A 1 86 ? -4.565 -3.979 17.963 1.00 83.25 86 LEU A CA 1
ATOM 679 C C . LEU A 1 86 ? -5.288 -4.997 18.856 1.00 83.25 86 LEU A C 1
ATOM 681 O O . LEU A 1 86 ? -5.662 -4.649 19.975 1.00 83.25 86 LEU A O 1
ATOM 685 N N . TYR A 1 87 ? -5.439 -6.256 18.429 1.00 78.56 87 TYR A N 1
ATOM 686 C CA . TYR A 1 87 ? -6.186 -7.280 19.173 1.00 78.56 87 TYR A CA 1
ATOM 687 C C . TYR A 1 87 ? -5.676 -7.488 20.611 1.00 78.56 87 TYR A C 1
ATOM 689 O O . TYR A 1 87 ? -6.465 -7.720 21.524 1.00 78.56 87 TYR A O 1
ATOM 697 N N . LYS A 1 88 ? -4.360 -7.364 20.843 1.00 79.56 88 LYS A N 1
ATOM 698 C CA . LYS A 1 88 ? -3.749 -7.491 22.183 1.00 79.56 88 LYS A CA 1
ATOM 699 C C . LYS A 1 88 ? -3.536 -6.155 22.906 1.00 79.56 88 LYS A C 1
ATOM 701 O O . LYS A 1 88 ? -2.996 -6.149 24.009 1.00 79.56 88 LYS A O 1
ATOM 706 N N . GLN A 1 89 ? -3.938 -5.033 22.310 1.00 84.19 89 GLN A N 1
ATOM 707 C CA . GLN A 1 89 ? -3.740 -3.686 22.853 1.00 84.19 89 GLN A CA 1
ATOM 708 C C . GLN A 1 89 ? -5.078 -2.933 22.950 1.00 84.19 89 GLN A C 1
ATOM 710 O O . GLN A 1 89 ? -5.316 -1.978 22.207 1.00 84.19 89 GLN A O 1
ATOM 715 N N . PRO A 1 90 ? -5.957 -3.324 23.893 1.00 73.25 90 PRO A N 1
ATOM 716 C CA . PRO A 1 90 ? -7.299 -2.756 24.009 1.00 73.25 90 PRO A CA 1
ATOM 717 C C . PRO A 1 90 ? -7.285 -1.243 24.263 1.00 73.25 90 PRO A C 1
ATOM 719 O O . PRO A 1 90 ? -8.154 -0.541 23.763 1.00 73.25 90 PRO A O 1
ATOM 722 N N . ILE A 1 91 ? -6.277 -0.718 24.972 1.00 76.56 91 ILE A N 1
ATOM 723 C CA . ILE A 1 91 ? -6.136 0.727 25.215 1.00 76.56 91 ILE A CA 1
ATOM 724 C C . ILE A 1 91 ? -5.874 1.479 23.903 1.00 76.56 91 ILE A C 1
ATOM 726 O O . ILE A 1 91 ? -6.552 2.459 23.627 1.00 76.56 91 ILE A O 1
ATOM 730 N N . ALA A 1 92 ? -4.949 1.004 23.061 1.00 78.62 92 ALA A N 1
ATOM 731 C CA . ALA A 1 92 ? -4.660 1.634 21.771 1.00 78.62 92 ALA A CA 1
ATOM 732 C C . ALA A 1 92 ? -5.876 1.591 20.831 1.00 78.62 92 ALA A C 1
ATOM 734 O O . ALA A 1 92 ? -6.168 2.569 20.147 1.00 78.62 92 ALA A O 1
ATOM 735 N N . PHE A 1 93 ? -6.623 0.484 20.852 1.00 75.12 93 PHE A N 1
ATOM 736 C CA . PHE A 1 93 ? -7.873 0.347 20.108 1.00 75.12 93 PHE A CA 1
ATOM 737 C C . PHE A 1 93 ? -8.958 1.319 20.599 1.00 75.12 93 PHE A C 1
ATOM 739 O O . PHE A 1 93 ? -9.613 1.970 19.789 1.00 75.12 93 PHE A O 1
ATOM 746 N N . LEU A 1 94 ? -9.122 1.469 21.917 1.00 69.38 94 LEU A N 1
ATOM 747 C CA . LEU A 1 94 ? -10.067 2.422 22.504 1.00 69.38 94 LEU A CA 1
ATOM 748 C C . LEU A 1 94 ? -9.677 3.875 22.216 1.00 69.38 94 LEU A C 1
ATOM 750 O O . LEU A 1 94 ? -10.553 4.672 21.903 1.00 69.38 94 LEU A O 1
ATOM 754 N N . THR A 1 95 ? -8.387 4.217 22.259 1.00 76.31 95 THR A N 1
ATOM 755 C CA . THR A 1 95 ? -7.891 5.550 21.880 1.00 76.31 95 THR A CA 1
ATOM 756 C C . THR A 1 95 ? -8.124 5.832 20.398 1.00 76.31 95 THR A C 1
ATOM 758 O O . THR A 1 95 ? -8.555 6.925 20.044 1.00 76.31 95 THR A O 1
ATOM 761 N N . LEU A 1 96 ? -7.903 4.843 19.526 1.00 73.69 96 LEU A N 1
ATOM 762 C CA . LEU A 1 96 ? -8.217 4.957 18.104 1.00 73.69 96 LEU A CA 1
ATOM 763 C C . LEU A 1 96 ? -9.715 5.209 17.896 1.00 73.69 96 LEU A C 1
ATOM 765 O O . LEU A 1 96 ? -10.078 6.154 17.200 1.00 73.69 96 LEU A O 1
ATOM 769 N N . LEU A 1 97 ? -10.579 4.408 18.527 1.00 68.50 97 LEU A N 1
ATOM 770 C CA . LEU A 1 97 ? -12.021 4.638 18.494 1.00 68.50 97 LEU A CA 1
ATOM 771 C C . LEU A 1 97 ? -12.361 6.034 19.023 1.00 68.50 97 LEU A C 1
ATOM 773 O O . LEU A 1 97 ? -13.102 6.747 18.372 1.00 68.50 97 LEU A O 1
ATOM 777 N N . ALA A 1 98 ? -11.778 6.483 20.130 1.00 67.00 98 ALA A N 1
ATOM 778 C CA . ALA A 1 98 ? -12.025 7.822 20.661 1.00 67.00 98 ALA A CA 1
ATOM 779 C C . ALA A 1 98 ? -11.542 8.957 19.731 1.00 67.00 98 ALA A C 1
ATOM 781 O O . ALA A 1 98 ? -12.095 10.051 19.790 1.00 67.00 98 ALA A O 1
ATOM 782 N N . SER A 1 99 ? -10.534 8.708 18.883 1.00 68.62 99 SER A N 1
ATOM 783 C CA . SER A 1 99 ? -9.984 9.693 17.936 1.00 68.62 99 SER A CA 1
ATOM 784 C C . SER A 1 99 ? -10.806 9.866 16.657 1.00 68.62 99 SER A C 1
ATOM 786 O O . SER A 1 99 ? -10.717 10.906 16.003 1.00 68.62 99 SER A O 1
ATOM 788 N N . PHE A 1 100 ? -11.623 8.873 16.292 1.00 64.69 100 PHE A N 1
ATOM 789 C CA . PHE A 1 100 ? -12.649 9.083 15.278 1.00 64.69 100 PHE A CA 1
ATOM 790 C C . PHE A 1 100 ? -13.662 10.108 15.818 1.00 6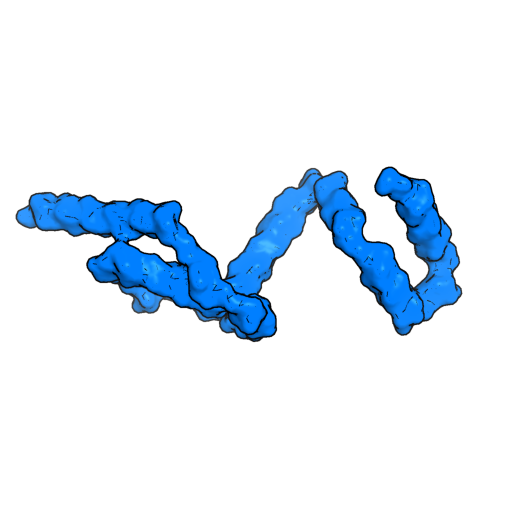4.69 100 PHE A C 1
ATOM 792 O O . PHE A 1 100 ? -13.905 10.130 17.027 1.00 64.69 100 PHE A O 1
ATOM 799 N N . PRO A 1 101 ? -14.333 10.909 14.965 1.00 67.38 101 PRO A N 1
ATOM 800 C CA . PRO A 1 101 ? 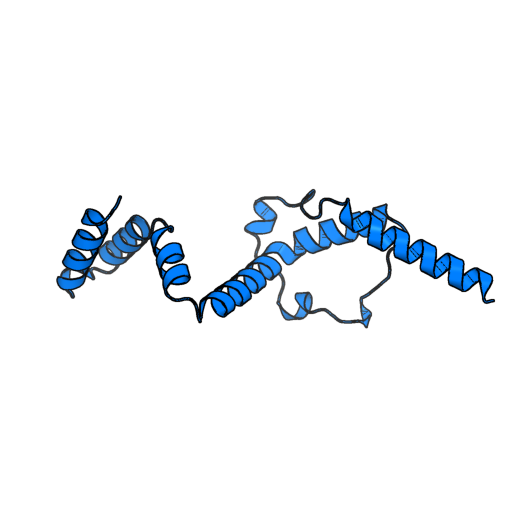-15.526 11.668 15.346 1.00 67.38 101 PRO A CA 1
ATOM 801 C C . PRO A 1 101 ? -16.697 10.697 15.581 1.00 67.38 101 PRO A C 1
ATOM 803 O O . PRO A 1 101 ? -17.769 10.785 14.986 1.00 67.38 101 PRO A O 1
ATOM 806 N N . VAL A 1 102 ? -16.466 9.712 16.453 1.00 60.06 102 VAL A N 1
ATOM 807 C CA . VAL A 1 102 ? -17.397 8.682 16.884 1.00 60.06 102 VAL A CA 1
ATOM 808 C C . VAL A 1 102 ? -18.624 9.346 17.430 1.00 60.06 102 VAL A C 1
ATOM 810 O O . VAL A 1 102 ? -19.696 8.844 17.167 1.00 60.06 102 VAL A O 1
ATOM 813 N N . LYS A 1 103 ? -18.490 10.493 18.100 1.00 61.47 103 LYS A N 1
ATOM 814 C CA . LYS A 1 103 ? -19.629 11.276 18.559 1.00 61.47 103 LYS A CA 1
ATOM 815 C C . LYS A 1 103 ? -20.582 11.626 17.412 1.00 61.47 103 LYS A C 1
ATOM 817 O O . LYS A 1 103 ? -21.742 11.254 17.492 1.00 61.47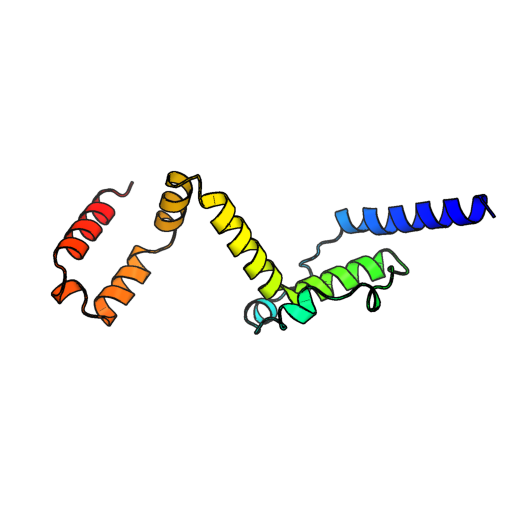 103 LYS A O 1
ATOM 822 N N . ASP A 1 104 ? -20.096 12.227 16.327 1.00 68.00 104 ASP A N 1
ATOM 823 C CA . ASP A 1 104 ? -20.958 12.659 15.217 1.00 68.00 104 ASP A CA 1
ATOM 824 C C . ASP A 1 104 ? -21.540 11.463 14.446 1.00 68.00 104 ASP A C 1
ATOM 826 O O . ASP A 1 104 ? -22.704 11.473 14.042 1.00 68.00 104 ASP A O 1
ATOM 830 N N . TYR A 1 105 ? -20.758 10.389 14.289 1.00 65.50 105 TYR A N 1
ATOM 831 C CA . TYR A 1 105 ? -21.209 9.174 13.606 1.00 65.50 105 TYR A CA 1
ATOM 832 C C . TYR A 1 105 ? -22.164 8.316 14.458 1.00 65.50 105 TYR A C 1
ATOM 834 O O . TYR A 1 105 ? -23.132 7.757 13.924 1.00 65.50 105 TYR A O 1
ATOM 842 N N . LEU A 1 106 ? -21.929 8.210 15.774 1.00 62.16 106 LEU A N 1
ATOM 843 C CA . LEU A 1 106 ? -22.839 7.545 16.712 1.00 62.16 106 LEU A CA 1
ATOM 844 C C . LEU A 1 106 ? -24.111 8.360 16.878 1.00 62.16 106 LEU A C 1
ATOM 846 O O . LEU A 1 106 ? -25.173 7.758 16.793 1.00 62.16 106 LEU A O 1
ATOM 850 N N . ASP A 1 107 ? -24.030 9.680 17.065 1.00 66.81 107 ASP A N 1
ATOM 851 C CA . ASP A 1 107 ? -25.209 10.543 17.181 1.00 66.81 107 ASP A CA 1
ATOM 852 C C . ASP A 1 107 ? -26.064 10.405 15.916 1.00 66.81 107 ASP A C 1
ATOM 854 O O . ASP A 1 107 ? -27.248 10.083 16.005 1.00 66.81 107 ASP A O 1
ATOM 858 N N . HIS A 1 108 ? -25.458 10.472 14.723 1.00 68.94 108 HIS A N 1
ATOM 859 C CA . HIS A 1 108 ? -26.175 10.228 13.470 1.00 68.94 108 HIS A CA 1
ATOM 860 C C . HIS A 1 108 ? -26.804 8.823 13.400 1.00 68.94 108 HIS A C 1
ATOM 862 O O . HIS A 1 108 ? -27.964 8.676 13.013 1.00 68.94 108 HIS A O 1
ATOM 868 N N . SER A 1 109 ? -26.073 7.775 13.793 1.00 61.75 109 SER A N 1
ATOM 869 C CA . SER A 1 109 ? -26.559 6.387 13.739 1.00 61.75 109 SER A CA 1
ATOM 870 C C . SER A 1 109 ? -27.650 6.087 14.776 1.00 61.75 109 SER A C 1
ATOM 872 O O . SER A 1 109 ? -28.582 5.334 14.483 1.00 61.75 109 SER A O 1
ATOM 874 N N . ILE A 1 110 ? -27.560 6.680 15.968 1.00 64.19 110 ILE A N 1
ATOM 875 C CA . ILE A 1 110 ? -28.510 6.528 17.077 1.00 64.19 110 ILE A CA 1
ATOM 876 C C . ILE A 1 110 ? -29.791 7.298 16.777 1.00 64.19 110 ILE A C 1
ATOM 878 O O . ILE A 1 110 ? -30.875 6.726 16.913 1.00 64.19 110 ILE A O 1
ATOM 882 N N . THR A 1 111 ? -29.681 8.542 16.300 1.00 67.44 111 THR A N 1
ATOM 883 C CA . THR A 1 111 ? -30.832 9.344 15.869 1.00 67.44 111 THR A CA 1
ATOM 884 C C . THR A 1 111 ? -31.539 8.688 14.684 1.00 67.44 111 THR A C 1
ATOM 886 O O . THR A 1 111 ? -32.762 8.577 14.692 1.00 67.44 111 THR A O 1
ATOM 889 N N . LYS A 1 112 ? -30.796 8.163 13.698 1.00 70.25 112 LYS A N 1
ATOM 890 C CA . LYS A 1 112 ? -31.375 7.496 12.519 1.00 70.25 112 LYS A CA 1
ATOM 891 C C . LYS A 1 112 ? -32.057 6.161 12.839 1.00 70.25 112 LYS A C 1
ATOM 893 O O . LYS A 1 112 ? -33.016 5.802 12.162 1.00 70.25 112 LYS A O 1
ATOM 898 N N . ARG A 1 113 ? -31.574 5.409 13.837 1.00 62.16 113 ARG A N 1
ATOM 899 C CA . ARG A 1 113 ? -32.162 4.114 14.242 1.00 62.16 113 ARG A CA 1
ATOM 900 C C . ARG A 1 113 ? -33.141 4.203 15.419 1.00 62.16 113 ARG A C 1
ATOM 902 O O . ARG A 1 113 ? -33.653 3.169 15.832 1.00 62.16 113 ARG A O 1
ATOM 909 N N . GLY A 1 114 ? -33.391 5.392 15.974 1.00 64.62 114 GLY A N 1
ATOM 910 C CA . GLY A 1 114 ? -34.289 5.572 17.123 1.00 64.62 114 GLY A CA 1
ATOM 911 C C . GLY A 1 114 ? -33.819 4.862 18.401 1.00 64.62 114 GLY A C 1
ATOM 912 O O . GLY A 1 114 ? -34.619 4.608 19.300 1.00 64.62 114 GLY A O 1
ATOM 913 N N . LEU A 1 115 ? -32.526 4.527 18.501 1.00 61.31 115 LEU A N 1
ATOM 914 C CA . LEU A 1 115 ? -31.977 3.737 19.613 1.00 61.31 115 LEU A CA 1
ATOM 915 C C . LEU A 1 115 ? -32.065 4.465 20.965 1.00 61.31 115 LEU A C 1
ATOM 917 O O . LEU A 1 115 ? -32.065 3.814 22.009 1.00 61.31 115 LEU A O 1
ATOM 921 N N . ASP A 1 116 ? -32.183 5.795 20.939 1.00 61.34 116 ASP A N 1
ATOM 922 C CA . ASP A 1 116 ? -32.355 6.639 22.127 1.00 61.34 116 ASP A CA 1
ATOM 923 C C . ASP A 1 116 ? -33.661 6.325 22.885 1.00 61.34 116 ASP A C 1
ATOM 925 O O . ASP A 1 116 ? -33.710 6.387 24.111 1.00 61.34 116 ASP A O 1
ATOM 929 N N . GLN A 1 117 ? -34.707 5.894 22.169 1.00 63.50 117 GLN A N 1
ATOM 930 C CA . GLN A 1 117 ? -35.970 5.463 22.780 1.00 63.50 117 GLN A CA 1
ATOM 931 C C . GLN A 1 117 ? -35.892 4.055 23.382 1.00 63.50 117 GLN A C 1
ATOM 933 O O . GLN A 1 117 ? -36.584 3.770 24.356 1.00 63.50 117 GLN A O 1
ATOM 938 N N . ALA A 1 118 ? -35.056 3.177 22.820 1.00 64.75 118 ALA A N 1
ATOM 939 C CA . ALA A 1 118 ? -34.946 1.788 23.257 1.00 64.75 118 ALA A CA 1
ATOM 940 C C . ALA A 1 118 ? -34.017 1.615 24.472 1.00 64.75 118 ALA A C 1
ATOM 942 O O . ALA A 1 118 ? -34.274 0.766 25.325 1.00 64.75 118 ALA A O 1
ATOM 943 N N . TYR A 1 119 ? -32.946 2.413 24.572 1.0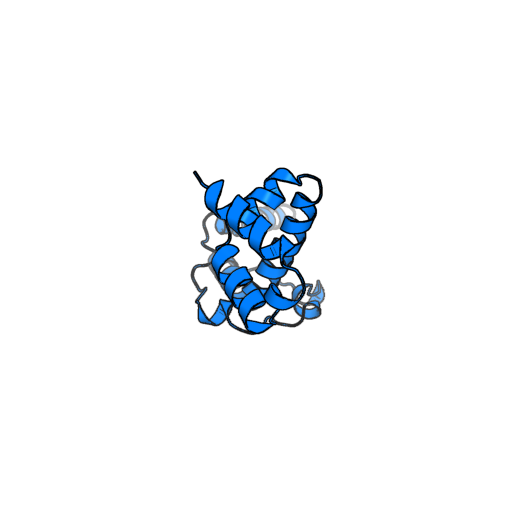0 61.78 119 TYR A N 1
ATOM 944 C CA . TYR A 1 119 ? -31.908 2.227 25.589 1.00 61.78 119 TYR A CA 1
ATOM 945 C C . TYR A 1 119 ? -31.401 3.560 26.169 1.00 61.78 119 TYR A C 1
ATOM 947 O O . TYR A 1 119 ? -30.348 4.061 25.762 1.00 61.78 119 TYR A O 1
ATOM 955 N N . PRO A 1 120 ? -32.069 4.108 27.207 1.00 66.25 120 PRO A N 1
ATOM 956 C CA . PRO A 1 120 ? -31.700 5.394 27.813 1.00 66.25 120 PRO A CA 1
ATOM 957 C C . PRO A 1 120 ? -30.309 5.392 28.475 1.00 66.25 120 PRO A C 1
ATOM 959 O O . PRO A 1 120 ? -29.738 6.450 28.753 1.00 66.25 120 PRO A O 1
ATOM 962 N N . PHE A 1 121 ? -29.729 4.212 28.718 1.00 68.81 121 PHE A N 1
ATOM 963 C CA . PHE A 1 121 ? -28.377 4.084 29.259 1.00 68.81 121 PHE A CA 1
ATOM 964 C C . PHE A 1 121 ? -27.296 4.525 28.258 1.00 68.81 121 PHE A C 1
ATOM 966 O O . PHE A 1 121 ? -26.280 5.072 28.684 1.00 68.81 121 PHE A O 1
ATOM 973 N N . ILE A 1 122 ? -27.515 4.346 26.946 1.00 67.38 122 ILE A N 1
ATOM 974 C CA . ILE A 1 122 ? -26.544 4.718 25.902 1.00 67.38 122 ILE A CA 1
ATOM 975 C C . ILE A 1 122 ? -26.375 6.236 25.869 1.00 67.38 122 ILE A C 1
ATOM 977 O O . ILE A 1 122 ? -25.250 6.730 25.862 1.00 67.38 122 ILE A O 1
ATOM 981 N N . ARG A 1 123 ? -27.479 6.986 25.968 1.00 66.25 123 ARG A N 1
ATOM 982 C CA . ARG A 1 123 ? -27.457 8.450 26.069 1.00 66.25 123 ARG A CA 1
ATOM 983 C C . ARG A 1 123 ? -26.678 8.932 27.289 1.00 66.25 123 ARG A C 1
ATOM 985 O O . ARG A 1 123 ? -25.907 9.885 27.202 1.00 66.25 123 ARG A O 1
ATOM 992 N N . ARG A 1 124 ? -26.852 8.264 28.434 1.00 67.56 124 ARG A N 1
ATOM 993 C CA . ARG A 1 124 ? -26.146 8.619 29.672 1.00 67.56 124 ARG A CA 1
ATOM 994 C C . ARG A 1 124 ? -24.652 8.314 29.573 1.00 67.56 124 ARG A C 1
ATOM 996 O O . ARG A 1 124 ? -23.850 9.140 29.993 1.00 67.56 124 ARG A O 1
ATOM 1003 N N . LEU A 1 125 ? -24.281 7.187 28.965 1.00 68.25 125 LEU A N 1
ATOM 1004 C CA . LEU A 1 125 ? -22.890 6.819 28.700 1.00 68.25 125 LEU A CA 1
ATOM 1005 C C . LEU A 1 125 ? -22.218 7.803 27.727 1.00 68.25 125 LEU A C 1
ATOM 1007 O O . LEU A 1 125 ? -21.125 8.280 28.014 1.00 68.25 125 LEU A O 1
ATOM 1011 N N . LEU A 1 126 ? -22.894 8.179 26.635 1.00 64.06 126 LEU A N 1
ATOM 1012 C CA . LEU A 1 126 ? -22.415 9.187 25.682 1.00 64.06 126 LEU A CA 1
ATOM 1013 C C . LEU A 1 126 ? -22.232 10.558 26.329 1.00 64.06 126 LEU A C 1
ATOM 1015 O O . LEU A 1 126 ? -21.222 11.211 26.092 1.00 64.06 126 LEU A O 1
ATOM 1019 N N . PHE A 1 127 ? -23.160 10.977 27.191 1.00 68.12 127 PHE A N 1
ATOM 1020 C CA . PHE A 1 127 ? -23.029 12.218 27.954 1.00 68.12 127 PHE A CA 1
ATOM 1021 C C . PHE A 1 127 ? -21.833 12.180 28.915 1.00 68.12 127 PHE A C 1
ATOM 1023 O O . PHE A 1 127 ? -21.110 13.165 29.038 1.00 68.12 127 PHE A O 1
ATOM 1030 N N . PHE A 1 128 ? -21.582 11.041 29.570 1.00 68.44 128 PHE A N 1
ATOM 1031 C CA . PHE A 1 128 ? -20.394 10.864 30.410 1.00 68.44 128 PHE A CA 1
ATOM 1032 C C . PHE A 1 128 ? -19.101 10.920 29.597 1.00 68.44 128 PHE A C 1
ATOM 1034 O O . PHE A 1 128 ? -18.171 11.607 30.007 1.00 68.44 128 PHE A O 1
ATOM 1041 N N . ILE A 1 129 ? -19.061 10.280 28.427 1.00 63.56 129 ILE A N 1
ATOM 1042 C CA . ILE A 1 129 ? -17.916 10.348 27.509 1.00 63.56 129 ILE A CA 1
ATOM 1043 C C . ILE A 1 129 ? -17.719 11.788 27.004 1.00 63.56 129 ILE A C 1
ATOM 1045 O O . ILE A 1 129 ? -16.594 12.275 26.979 1.00 63.56 129 ILE A O 1
ATOM 1049 N N . SER A 1 130 ? -18.801 12.518 26.702 1.00 60.72 130 SER A N 1
ATOM 1050 C CA . SER A 1 130 ? -18.740 13.929 26.289 1.00 60.72 130 SER A CA 1
ATOM 1051 C C . SER A 1 130 ? -18.288 14.872 27.405 1.00 60.72 130 SER A C 1
ATOM 1053 O O . SER A 1 130 ? -17.780 15.947 27.099 1.00 60.72 130 SER A O 1
ATOM 1055 N N . LYS A 1 131 ? -18.509 14.524 28.677 1.00 62.72 131 LYS A N 1
ATOM 1056 C CA . LYS A 1 131 ? -18.032 15.301 29.830 1.00 62.72 131 LYS A CA 1
ATOM 1057 C C . LYS A 1 131 ? -16.634 14.901 30.300 1.00 62.72 131 LYS A C 1
ATOM 1059 O O . LYS A 1 131 ? -16.030 15.659 31.049 1.00 62.72 131 LYS A O 1
ATOM 1064 N N . ALA A 1 132 ? -16.143 13.734 29.889 1.00 61.09 132 ALA A N 1
ATOM 1065 C CA . ALA A 1 132 ? -14.814 13.227 30.222 1.00 61.09 132 ALA A CA 1
ATOM 1066 C C . ALA A 1 132 ? -13.716 13.687 29.238 1.00 61.09 132 ALA A C 1
ATOM 1068 O O . ALA A 1 132 ? -12.561 13.299 29.402 1.00 61.09 132 ALA A O 1
ATOM 1069 N N . GLY A 1 133 ? -14.061 14.500 28.232 1.00 47.28 133 GLY A N 1
ATOM 1070 C CA . GLY A 1 133 ? -13.104 15.095 27.300 1.00 47.28 133 GLY A CA 1
ATOM 1071 C C . GLY A 1 133 ? -12.220 16.151 27.969 1.00 47.28 133 GLY A C 1
ATOM 1072 O O . GLY A 1 133 ? -12.735 17.129 28.512 1.00 47.28 133 GLY A O 1
ATOM 1073 N N . TRP A 1 134 ? -10.906 15.912 27.921 1.00 42.09 134 TRP A N 1
ATOM 1074 C CA . TRP A 1 134 ? -9.877 16.954 27.867 1.00 42.09 134 TRP A CA 1
ATOM 1075 C C . TRP A 1 134 ? -9.974 17.712 26.542 1.00 42.09 134 TRP A C 1
ATOM 1077 O O . TRP A 1 134 ? -10.341 17.061 25.535 1.00 42.09 134 TRP A O 1
#

InterPro domains:
  IPR004895 Prenylated rab acceptor PRA1 [PF03208] (37-100)
  IPR004895 Prenylated rab acceptor PRA1 [PTHR19317] (24-102)